Protein AF-A0A2B0WXK4-F1 (afdb_monomer_lite)

Foldseek 3Di:
DDDVVVVVVVVVVVVVVVVVVVVLVVLVVVLVVVLVVLVVVLVCVVVVDDPPPPCDVVNVVVSVVVSVVVNVVSVVVNVVCVVVVVVVVVVVVVVVVVVVVVD

Structure (mmCIF, N/CA/C/O backbone):
data_AF-A0A2B0WXK4-F1
#
_entry.id   AF-A0A2B0WXK4-F1
#
loop_
_atom_site.group_PDB
_atom_site.id
_atom_site.type_symbol
_atom_site.label_atom_id
_atom_site.label_alt_id
_atom_site.label_comp_id
_atom_site.label_asym_id
_atom_site.label_entity_id
_atom_site.label_seq_id
_atom_site.pdbx_PDB_ins_code
_atom_site.Cartn_x
_atom_site.Cartn_y
_atom_site.Cartn_z
_atom_site.occupancy
_atom_site.B_iso_or_equiv
_atom_site.auth_seq_id
_atom_site.auth_comp_id
_atom_site.auth_asym_id
_atom_site.auth_atom_id
_atom_site.pdbx_PDB_model_num
ATOM 1 N N . MET A 1 1 ? 35.035 -10.750 -22.492 1.00 54.88 1 MET A N 1
ATOM 2 C CA . MET A 1 1 ? 34.828 -9.350 -22.910 1.00 54.88 1 MET A CA 1
ATOM 3 C C . MET A 1 1 ? 33.327 -9.136 -22.980 1.00 54.88 1 MET A C 1
ATOM 5 O O . MET A 1 1 ? 32.690 -9.839 -23.757 1.00 54.88 1 MET A O 1
ATOM 9 N N . SER A 1 2 ? 32.752 -8.306 -22.105 1.00 71.75 2 SER A N 1
ATOM 10 C CA . SER A 1 2 ? 31.332 -7.941 -22.219 1.00 71.75 2 SER A CA 1
ATOM 11 C C . SER A 1 2 ? 31.144 -7.052 -23.439 1.00 71.75 2 SER A C 1
ATOM 13 O O . SER A 1 2 ? 32.040 -6.285 -23.790 1.00 71.75 2 SER A O 1
ATOM 15 N N . ASN A 1 3 ? 30.018 -7.225 -24.125 1.00 72.25 3 ASN A N 1
ATOM 16 C CA . ASN A 1 3 ? 29.721 -6.474 -25.332 1.00 72.25 3 ASN A CA 1
ATOM 17 C C . ASN A 1 3 ? 29.078 -5.141 -24.909 1.00 72.25 3 ASN A C 1
ATOM 19 O O . ASN A 1 3 ? 27.989 -5.193 -24.336 1.00 72.25 3 ASN A O 1
ATOM 23 N N . PRO A 1 4 ? 29.698 -3.979 -25.176 1.00 76.69 4 PRO A N 1
ATOM 24 C CA . PRO A 1 4 ? 29.235 -2.697 -24.639 1.00 76.69 4 PRO A CA 1
ATOM 25 C C . PRO A 1 4 ? 27.795 -2.337 -25.042 1.00 76.69 4 PRO A C 1
ATOM 27 O O . PRO A 1 4 ? 27.081 -1.700 -24.270 1.00 76.69 4 PRO A O 1
ATOM 30 N N . ASP A 1 5 ? 27.327 -2.802 -26.204 1.00 76.81 5 ASP A N 1
ATOM 31 C CA . ASP A 1 5 ? 25.927 -2.648 -26.622 1.00 76.81 5 ASP A CA 1
ATOM 32 C C . ASP A 1 5 ? 24.941 -3.413 -25.726 1.00 76.81 5 ASP A C 1
ATOM 34 O O . ASP A 1 5 ? 23.881 -2.886 -25.385 1.00 76.81 5 ASP A O 1
ATOM 38 N N . LYS A 1 6 ? 25.308 -4.622 -25.274 1.00 76.06 6 LYS A N 1
ATOM 39 C CA . LYS A 1 6 ? 24.476 -5.409 -24.348 1.00 76.06 6 LYS A CA 1
ATOM 40 C C . LYS A 1 6 ? 24.409 -4.752 -22.975 1.00 76.06 6 LYS A C 1
ATOM 42 O O . LYS A 1 6 ? 23.329 -4.671 -22.402 1.00 76.06 6 LYS A O 1
ATOM 47 N N . ASP A 1 7 ? 25.529 -4.216 -22.489 1.00 84.25 7 ASP A N 1
ATOM 48 C CA . ASP A 1 7 ? 25.571 -3.511 -21.203 1.00 84.25 7 ASP A CA 1
ATOM 49 C C . ASP A 1 7 ? 24.668 -2.263 -21.215 1.00 84.25 7 ASP A C 1
ATOM 51 O O . ASP A 1 7 ? 23.979 -1.974 -20.235 1.00 84.25 7 ASP A O 1
ATOM 55 N N . LEU A 1 8 ? 24.601 -1.543 -22.342 1.00 84.12 8 LEU A N 1
ATOM 56 C CA . LEU A 1 8 ? 23.723 -0.380 -22.488 1.00 84.12 8 LEU A CA 1
ATOM 57 C C . LEU A 1 8 ? 22.235 -0.767 -22.509 1.00 84.12 8 LEU A C 1
ATOM 59 O O . LEU A 1 8 ? 21.394 -0.071 -21.929 1.00 84.12 8 LEU A O 1
ATOM 63 N N . GLU A 1 9 ? 21.889 -1.856 -23.189 1.00 85.00 9 GLU A N 1
ATOM 64 C CA . GLU A 1 9 ? 20.523 -2.384 -23.232 1.00 85.00 9 GLU A CA 1
ATOM 65 C C . GLU A 1 9 ? 20.072 -2.916 -21.869 1.00 85.00 9 GLU A C 1
ATOM 67 O O . GLU A 1 9 ? 18.956 -2.614 -21.425 1.00 85.00 9 GLU A O 1
ATOM 72 N N . ASP A 1 10 ? 20.953 -3.630 -21.170 1.00 89.00 10 ASP A N 1
ATOM 73 C CA . ASP A 1 10 ? 20.705 -4.122 -19.820 1.00 89.00 10 ASP A CA 1
ATOM 74 C C . ASP A 1 10 ? 20.541 -2.964 -18.830 1.00 89.00 10 ASP A C 1
ATOM 76 O O . ASP A 1 10 ? 19.593 -2.970 -18.043 1.00 89.00 10 ASP A O 1
ATOM 80 N N . LEU A 1 11 ? 21.345 -1.901 -18.938 1.00 90.12 11 LEU A N 1
ATOM 81 C CA . LEU A 1 11 ? 21.199 -0.709 -18.100 1.00 90.12 11 LEU A CA 1
ATOM 82 C C . LEU A 1 11 ? 19.854 0.003 -18.325 1.00 90.12 11 LEU A C 1
ATOM 84 O O . LEU A 1 11 ? 19.197 0.417 -17.367 1.00 90.12 11 LEU A O 1
ATOM 88 N N . LYS A 1 12 ? 19.388 0.108 -19.578 1.00 89.94 12 LYS A N 1
ATOM 89 C CA . LYS A 1 12 ? 18.058 0.669 -19.895 1.00 89.94 12 LYS A CA 1
ATOM 90 C C . LYS A 1 12 ? 16.931 -0.189 -19.317 1.00 89.94 12 LYS A C 1
ATOM 92 O O . LYS A 1 12 ? 15.939 0.340 -18.809 1.00 89.94 12 LYS A O 1
ATOM 97 N N . LYS A 1 13 ? 17.069 -1.514 -19.377 1.00 87.94 13 LYS A N 1
ATOM 98 C CA . LYS A 1 13 ? 16.091 -2.465 -18.836 1.00 87.94 13 LYS A CA 1
ATOM 99 C C . LYS A 1 13 ? 16.056 -2.439 -17.305 1.00 87.94 13 LYS A C 1
ATOM 101 O O . LYS A 1 13 ? 14.967 -2.426 -16.731 1.00 87.94 13 LYS A O 1
ATOM 106 N N . GLU A 1 14 ? 17.220 -2.379 -16.666 1.00 89.75 14 GLU A N 1
ATOM 107 C CA . GLU A 1 14 ? 17.415 -2.217 -15.222 1.00 89.75 14 GLU A CA 1
ATOM 108 C C . GLU A 1 14 ? 16.789 -0.901 -14.738 1.00 89.75 14 GLU A C 1
ATOM 110 O O . GLU A 1 14 ? 15.976 -0.909 -13.814 1.00 89.75 14 GLU A O 1
ATOM 115 N N . ALA A 1 15 ? 17.072 0.222 -15.407 1.00 89.94 15 ALA A N 1
ATOM 116 C CA . ALA A 1 15 ? 16.494 1.525 -15.075 1.00 89.94 15 ALA A CA 1
ATOM 117 C C . ALA A 1 15 ? 14.962 1.521 -15.196 1.00 89.94 15 ALA A C 1
ATOM 119 O O . ALA A 1 15 ? 14.257 1.972 -14.291 1.00 89.94 15 ALA A O 1
ATOM 120 N N . ALA A 1 16 ? 14.428 0.929 -16.270 1.00 87.81 16 ALA A N 1
ATOM 121 C CA . ALA A 1 16 ? 12.988 0.765 -16.436 1.00 87.81 16 ALA A CA 1
ATOM 122 C C . ALA A 1 16 ? 12.371 -0.156 -15.370 1.00 87.81 16 ALA A C 1
ATOM 124 O O 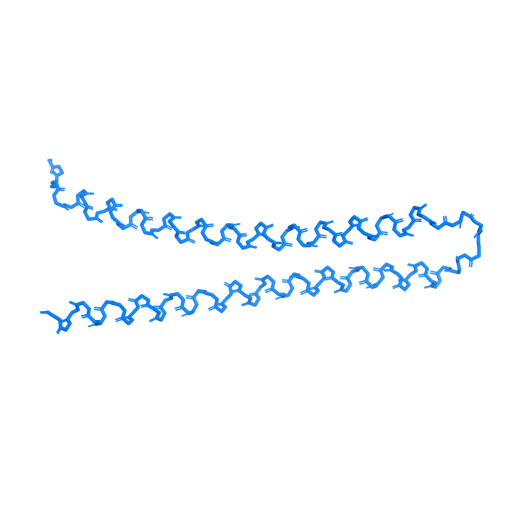. ALA A 1 16 ? 11.209 0.024 -15.014 1.00 87.81 16 ALA A O 1
ATOM 125 N N . ARG A 1 17 ? 13.108 -1.152 -14.861 1.00 88.25 17 ARG A N 1
ATOM 126 C CA . ARG A 1 17 ? 12.646 -2.008 -13.759 1.00 88.25 17 ARG A CA 1
ATOM 127 C C . ARG A 1 17 ? 12.613 -1.237 -12.443 1.00 88.25 17 ARG A C 1
ATOM 129 O O . ARG A 1 17 ? 11.609 -1.303 -11.742 1.00 88.25 17 ARG A O 1
ATOM 136 N N . ARG A 1 18 ? 13.664 -0.472 -12.147 1.00 90.06 18 ARG A N 1
ATOM 137 C CA . ARG A 1 18 ? 13.763 0.349 -10.932 1.00 90.06 18 ARG A CA 1
ATOM 138 C C . ARG A 1 18 ? 12.677 1.417 -10.873 1.00 90.06 18 ARG A C 1
ATOM 140 O O . ARG A 1 18 ? 12.046 1.557 -9.835 1.00 90.06 18 ARG A O 1
ATOM 147 N N . ALA A 1 19 ? 12.385 2.089 -11.987 1.00 86.06 19 ALA A N 1
ATOM 148 C CA .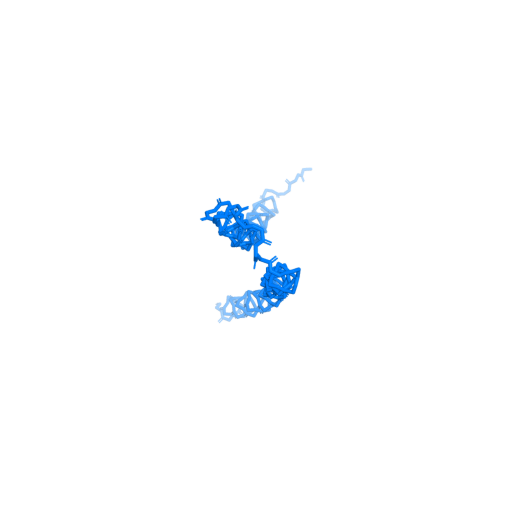 ALA A 1 19 ? 11.296 3.067 -12.051 1.00 86.06 19 ALA A CA 1
ATOM 149 C C . ALA A 1 19 ? 9.926 2.447 -11.705 1.00 86.06 19 ALA A C 1
ATOM 151 O O . ALA A 1 19 ? 9.141 3.036 -10.965 1.00 86.06 19 ALA A O 1
ATOM 152 N N . LYS A 1 20 ? 9.659 1.226 -12.189 1.00 84.12 20 LYS A N 1
ATOM 153 C CA . LYS A 1 20 ? 8.428 0.475 -11.883 1.00 84.12 20 LYS A CA 1
ATOM 154 C C . LYS A 1 20 ? 8.365 0.009 -10.431 1.00 84.12 20 LYS A C 1
ATOM 156 O O . LYS A 1 20 ? 7.320 0.079 -9.791 1.00 84.12 20 LYS A O 1
ATOM 161 N N . GLU A 1 21 ? 9.484 -0.476 -9.905 1.00 84.31 21 GLU A N 1
ATOM 162 C CA . GLU A 1 21 ? 9.590 -0.900 -8.508 1.00 84.31 21 GLU A CA 1
ATOM 163 C C . GLU A 1 21 ? 9.398 0.285 -7.552 1.00 84.31 21 GLU A C 1
ATOM 165 O O . GLU A 1 21 ? 8.684 0.176 -6.555 1.00 84.31 21 GLU A O 1
ATOM 170 N N . GLU A 1 22 ? 9.953 1.448 -7.892 1.00 87.12 22 GLU A N 1
ATOM 171 C CA . GLU A 1 22 ? 9.773 2.675 -7.123 1.00 87.12 22 GLU A CA 1
ATOM 172 C C . GLU A 1 22 ? 8.318 3.164 -7.146 1.00 87.12 22 GLU A C 1
ATOM 174 O O . GLU A 1 22 ? 7.792 3.544 -6.100 1.00 87.12 22 GLU A O 1
ATOM 179 N N . ALA A 1 23 ? 7.637 3.109 -8.296 1.00 85.94 23 ALA A N 1
ATOM 180 C CA . ALA A 1 23 ? 6.215 3.446 -8.393 1.00 85.94 23 ALA A CA 1
ATOM 181 C C . ALA A 1 23 ? 5.360 2.565 -7.465 1.00 85.94 23 ALA A C 1
ATOM 183 O O . ALA A 1 23 ? 4.597 3.085 -6.646 1.00 85.94 23 ALA A O 1
ATOM 184 N N . ARG A 1 24 ? 5.587 1.244 -7.482 1.00 85.00 24 ARG A N 1
ATOM 185 C CA . ARG A 1 24 ? 4.932 0.304 -6.555 1.00 85.00 24 ARG A CA 1
ATOM 186 C C . ARG A 1 24 ? 5.237 0.617 -5.098 1.00 85.00 24 ARG A C 1
ATOM 188 O O . ARG A 1 24 ? 4.331 0.637 -4.268 1.00 85.00 24 ARG A O 1
ATOM 195 N N . LYS A 1 25 ? 6.500 0.902 -4.776 1.00 87.88 25 LYS A N 1
ATOM 196 C CA . LYS A 1 25 ? 6.910 1.270 -3.417 1.00 87.88 25 LYS A CA 1
ATOM 197 C C . LYS A 1 25 ? 6.204 2.541 -2.939 1.00 87.88 25 LYS A C 1
ATOM 199 O O . LYS A 1 25 ? 5.792 2.604 -1.784 1.00 87.88 25 LYS A O 1
ATOM 204 N N . ARG A 1 26 ? 6.021 3.535 -3.814 1.00 88.81 26 ARG A N 1
ATOM 205 C CA . ARG A 1 26 ? 5.287 4.771 -3.496 1.00 88.81 26 ARG A CA 1
ATOM 206 C C . ARG A 1 26 ? 3.803 4.516 -3.236 1.00 88.81 26 ARG A C 1
ATOM 208 O O . ARG A 1 26 ? 3.240 5.179 -2.375 1.00 88.81 26 ARG A O 1
ATOM 215 N N . LEU A 1 27 ? 3.172 3.571 -3.926 1.00 85.69 27 LEU A N 1
ATOM 216 C CA . LEU A 1 27 ? 1.773 3.208 -3.659 1.00 85.69 27 LEU A CA 1
ATOM 217 C C . LEU A 1 27 ? 1.612 2.478 -2.339 1.00 85.69 27 LEU A C 1
ATOM 219 O O . LEU A 1 27 ? 0.742 2.833 -1.552 1.00 85.69 27 LEU A O 1
ATOM 223 N N . VAL A 1 28 ? 2.497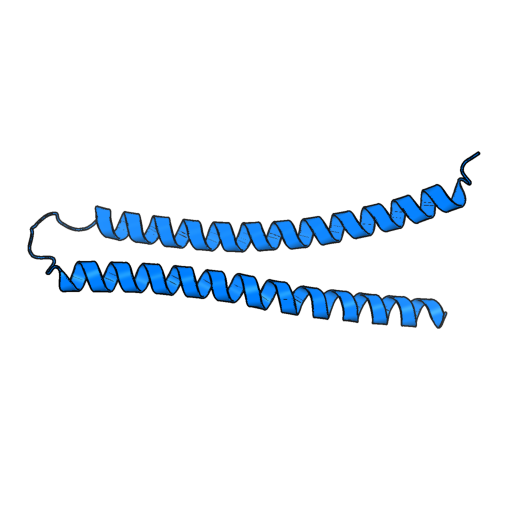 1.521 -2.056 1.00 87.19 28 VAL A N 1
ATOM 224 C CA . VAL A 1 28 ? 2.527 0.846 -0.753 1.00 87.19 28 VAL A CA 1
ATOM 225 C C . VAL A 1 28 ? 2.701 1.873 0.365 1.00 87.19 28 VAL A C 1
ATOM 227 O O . VAL A 1 28 ? 1.894 1.900 1.285 1.00 87.19 28 VAL A O 1
ATOM 230 N N . ALA A 1 29 ? 3.6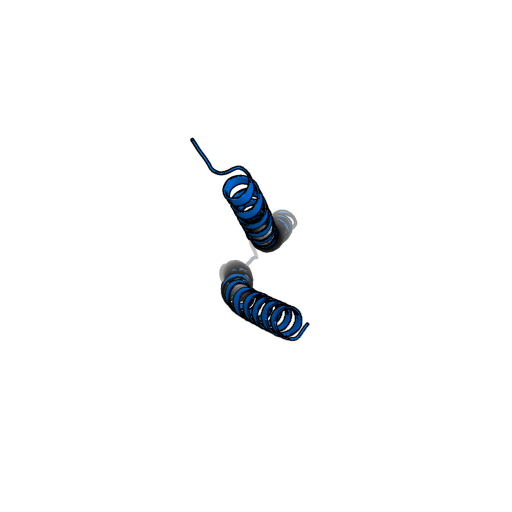54 2.799 0.225 1.00 88.75 29 ALA A N 1
ATOM 231 C CA . ALA A 1 29 ? 3.861 3.873 1.194 1.00 88.75 29 ALA A CA 1
ATOM 232 C C . ALA A 1 29 ? 2.638 4.799 1.356 1.00 88.75 29 ALA A C 1
ATOM 234 O O . ALA A 1 29 ? 2.368 5.252 2.465 1.00 88.75 29 ALA A O 1
ATOM 235 N N . LYS A 1 30 ? 1.876 5.076 0.287 1.00 89.75 30 LYS A N 1
ATOM 236 C CA . LYS A 1 30 ? 0.619 5.842 0.381 1.00 89.75 30 LYS A CA 1
ATOM 237 C C . LYS A 1 30 ? -0.451 5.089 1.172 1.00 89.75 30 LYS A C 1
ATOM 239 O O . LYS A 1 30 ? -1.090 5.696 2.026 1.00 89.75 30 LYS A O 1
ATOM 244 N N . HIS A 1 31 ? -0.630 3.794 0.917 1.00 89.31 31 HIS A N 1
ATOM 245 C CA . HIS A 1 31 ? -1.588 2.976 1.663 1.00 89.31 31 HIS A CA 1
ATOM 246 C C . HIS A 1 31 ? -1.187 2.821 3.130 1.00 89.31 31 HIS A C 1
ATOM 248 O O . HIS A 1 31 ? -2.037 2.943 4.009 1.00 89.31 31 HIS A O 1
ATOM 254 N N . ASP A 1 32 ? 0.101 2.617 3.404 1.00 87.88 32 ASP A N 1
ATOM 255 C CA . ASP A 1 32 ? 0.613 2.539 4.772 1.00 87.88 32 ASP A CA 1
ATOM 256 C C . ASP A 1 32 ? 0.397 3.868 5.511 1.00 87.88 32 ASP A C 1
ATOM 258 O O . ASP A 1 32 ? -0.076 3.870 6.646 1.00 87.88 32 ASP A O 1
ATOM 262 N N . ALA A 1 33 ? 0.639 5.007 4.852 1.00 90.44 33 ALA A N 1
ATOM 263 C CA . ALA A 1 33 ? 0.360 6.324 5.420 1.00 90.44 33 ALA A CA 1
ATOM 264 C C . ALA A 1 33 ? -1.142 6.560 5.675 1.00 90.44 33 ALA A C 1
ATOM 266 O O . ALA A 1 33 ? -1.503 7.131 6.704 1.00 90.44 33 ALA A O 1
ATOM 267 N N . GLU A 1 34 ? -2.026 6.113 4.776 1.00 88.56 34 GLU A N 1
ATOM 268 C CA . GLU A 1 34 ? -3.483 6.184 4.966 1.00 88.56 34 GLU A CA 1
ATOM 269 C C . GLU A 1 34 ? -3.926 5.344 6.174 1.00 88.56 34 GLU A C 1
ATOM 271 O O . GLU A 1 34 ? -4.714 5.817 6.996 1.00 88.56 34 GLU A O 1
ATOM 276 N N . ILE A 1 35 ? -3.367 4.140 6.334 1.00 89.56 35 ILE A N 1
ATOM 277 C CA . ILE A 1 35 ? -3.624 3.264 7.484 1.00 89.56 35 ILE A CA 1
ATOM 278 C C . ILE A 1 35 ? -3.124 3.906 8.784 1.00 89.56 35 ILE A C 1
ATOM 280 O O . ILE A 1 35 ? -3.877 3.952 9.757 1.00 89.56 35 ILE A O 1
ATOM 284 N N . SER A 1 36 ? -1.896 4.433 8.810 1.00 90.25 36 SER A N 1
ATOM 285 C CA . SER A 1 36 ? -1.347 5.114 9.990 1.00 90.25 36 SER A CA 1
ATOM 286 C C . SER A 1 36 ? -2.170 6.337 10.388 1.00 90.25 36 SER A C 1
ATOM 288 O O . SER A 1 36 ? -2.458 6.508 11.569 1.00 90.25 36 SER A O 1
ATOM 290 N N . LYS A 1 37 ? -2.620 7.145 9.420 1.00 90.38 37 LYS A N 1
ATOM 291 C CA . LYS A 1 37 ? -3.485 8.303 9.683 1.00 90.38 37 LYS A CA 1
ATOM 292 C C . LYS A 1 37 ? -4.826 7.891 10.297 1.00 90.38 37 LYS A C 1
ATOM 294 O O . LYS A 1 37 ? -5.290 8.522 11.240 1.00 90.38 37 LYS A O 1
ATOM 299 N N . LEU A 1 38 ? -5.434 6.819 9.788 1.00 86.56 38 LEU A N 1
ATOM 300 C CA . LEU A 1 38 ? -6.667 6.243 10.333 1.00 86.56 38 LEU A CA 1
ATOM 301 C C . LEU A 1 38 ? -6.485 5.731 11.767 1.00 86.56 38 LEU A C 1
ATOM 303 O O . LEU A 1 38 ? -7.394 5.841 12.590 1.00 86.56 38 LEU A O 1
ATOM 307 N N . GLU A 1 39 ? -5.330 5.148 12.072 1.00 85.25 39 GLU A N 1
ATOM 308 C CA . GLU A 1 39 ? -5.011 4.643 13.407 1.00 85.25 39 GLU A CA 1
ATOM 309 C C . GLU A 1 39 ? -4.761 5.787 14.403 1.00 85.25 39 GLU A C 1
ATOM 311 O O . GLU A 1 39 ? -5.278 5.756 15.520 1.00 85.25 39 GLU A O 1
ATOM 316 N N . GLU A 1 40 ? -4.055 6.835 13.978 1.00 86.69 40 GLU A N 1
ATOM 317 C CA . GLU A 1 40 ? -3.807 8.039 14.774 1.00 86.69 40 GLU A CA 1
ATOM 318 C C . GLU A 1 40 ? -5.094 8.826 15.054 1.00 86.69 40 GLU A C 1
ATOM 320 O O . GLU A 1 40 ? -5.365 9.152 16.209 1.00 86.69 40 GLU A O 1
ATOM 325 N N . GLU A 1 41 ? -5.946 9.031 14.045 1.00 84.81 41 GLU A N 1
ATOM 326 C CA . GLU A 1 41 ? -7.251 9.684 14.212 1.00 84.81 41 GLU A CA 1
ATOM 327 C C . GLU A 1 41 ? -8.147 8.906 15.191 1.00 84.81 41 GLU A C 1
ATOM 329 O O . GLU A 1 41 ? -8.829 9.495 16.033 1.00 84.81 41 GLU A O 1
ATOM 334 N N . ASN A 1 42 ? -8.140 7.570 15.127 1.00 84.81 42 ASN A N 1
ATOM 335 C CA . ASN A 1 42 ? -8.873 6.747 16.091 1.00 84.81 42 ASN A CA 1
ATOM 336 C C . ASN A 1 42 ? -8.304 6.882 17.511 1.00 84.81 42 ASN A C 1
ATOM 338 O O . ASN A 1 42 ? -9.075 6.957 18.469 1.00 84.81 42 ASN A O 1
ATOM 342 N N . ARG A 1 43 ? -6.978 6.969 17.654 1.00 83.62 43 ARG A N 1
ATOM 343 C CA . ARG A 1 43 ? -6.310 7.143 18.949 1.00 83.62 43 ARG A CA 1
ATOM 344 C C . ARG A 1 43 ? -6.569 8.520 19.559 1.00 83.62 43 ARG A C 1
ATOM 346 O O . ARG A 1 43 ? -6.787 8.623 20.766 1.00 83.62 43 ARG A O 1
ATOM 353 N N . GLU A 1 44 ? -6.584 9.575 18.749 1.00 83.44 44 GLU A N 1
ATOM 354 C CA . GLU A 1 44 ? -6.997 10.909 19.193 1.00 83.44 44 GLU A CA 1
ATOM 355 C C . GLU A 1 44 ? -8.462 10.924 19.624 1.00 83.44 44 GLU A C 1
ATOM 357 O O . GLU A 1 44 ? -8.768 11.467 20.683 1.00 83.44 44 GLU A O 1
ATOM 362 N N . LYS A 1 45 ? -9.360 10.269 18.875 1.00 78.44 45 LYS A N 1
ATOM 363 C CA . LYS A 1 45 ? -10.775 10.134 19.262 1.00 78.44 45 LYS A CA 1
ATOM 364 C C . LYS A 1 45 ? -10.957 9.388 20.582 1.00 78.44 45 LYS A C 1
ATOM 366 O O . LYS A 1 45 ? -11.865 9.725 21.332 1.00 78.44 45 LYS A O 1
ATOM 371 N N . GLU A 1 46 ? -10.122 8.395 20.874 1.00 74.19 46 GLU A N 1
ATOM 372 C CA . GLU A 1 46 ? -10.131 7.690 22.161 1.00 74.19 46 GLU A CA 1
ATOM 373 C C . GLU A 1 46 ? -9.620 8.588 23.299 1.00 74.19 46 GLU A C 1
ATOM 375 O O . GLU A 1 46 ? -10.229 8.657 24.365 1.00 74.19 46 GLU A O 1
ATOM 380 N N . LYS A 1 47 ? -8.535 9.334 23.063 1.00 77.06 47 LYS A N 1
ATOM 381 C CA . LYS A 1 47 ? -7.904 10.198 24.071 1.00 77.06 47 LYS A CA 1
ATOM 382 C C . LYS A 1 47 ? -8.686 11.486 24.356 1.00 77.06 47 LYS A C 1
ATOM 384 O O . LYS A 1 47 ? -8.627 11.990 25.475 1.00 77.06 47 LYS A O 1
ATOM 389 N N . ALA A 1 48 ? -9.387 12.026 23.360 1.00 75.06 48 ALA A N 1
ATOM 390 C CA . ALA A 1 48 ? -10.195 13.242 23.468 1.00 75.06 48 ALA A CA 1
ATOM 391 C C . ALA A 1 48 ? -11.527 13.019 24.199 1.00 75.06 48 ALA A C 1
ATOM 393 O O . ALA A 1 48 ? -12.260 13.977 24.451 1.00 75.06 48 ALA A O 1
ATOM 394 N N . LEU A 1 49 ? -11.858 11.773 24.542 1.00 65.12 49 LEU A N 1
ATOM 395 C CA . LEU A 1 49 ? -13.090 11.477 25.246 1.00 65.12 49 LEU A CA 1
ATOM 396 C C . LEU A 1 49 ? -12.972 11.736 26.757 1.00 65.12 49 LEU A C 1
ATOM 398 O O . LEU A 1 49 ? -11.949 11.418 27.372 1.00 65.12 49 LEU A O 1
ATOM 402 N N . PRO A 1 50 ? -14.025 12.287 27.391 1.00 63.75 50 PRO A N 1
ATOM 403 C CA . PRO A 1 50 ? -14.078 12.408 28.839 1.00 63.75 50 PRO A CA 1
ATOM 404 C C . PRO A 1 50 ? -14.008 11.017 29.477 1.00 63.75 50 PRO A C 1
ATOM 406 O O . PRO A 1 50 ? -14.786 10.130 29.142 1.00 63.75 50 PRO A O 1
ATOM 409 N N . LYS A 1 51 ? -13.105 10.845 30.449 1.00 68.50 51 LYS A N 1
ATOM 410 C CA . LYS A 1 51 ? -12.880 9.602 31.220 1.00 68.50 51 LYS A CA 1
ATOM 411 C C . LYS A 1 51 ? -14.065 9.188 32.111 1.00 68.50 51 LYS A C 1
ATOM 413 O O . LYS A 1 51 ? -13.915 8.312 32.957 1.00 68.50 51 LYS A O 1
ATOM 418 N N . ASN A 1 52 ? -15.213 9.846 31.978 1.00 61.00 52 ASN A N 1
ATOM 419 C CA . ASN A 1 52 ? -16.386 9.544 32.780 1.00 61.00 52 ASN A CA 1
ATOM 420 C C . ASN A 1 52 ? -17.006 8.257 32.228 1.00 61.00 52 ASN A C 1
ATOM 422 O O . ASN A 1 52 ? -17.420 8.204 31.075 1.00 61.00 52 ASN A O 1
ATOM 426 N N . ASN A 1 53 ? -16.986 7.230 33.075 1.00 55.44 53 ASN A N 1
ATOM 427 C CA . ASN A 1 53 ? -17.167 5.792 32.842 1.00 55.44 53 ASN A CA 1
ATOM 428 C C . ASN A 1 53 ? -18.484 5.315 32.174 1.00 55.44 53 ASN A C 1
ATOM 430 O O . ASN A 1 53 ? -18.789 4.128 32.245 1.00 55.44 53 ASN A O 1
ATOM 434 N N . ASP A 1 54 ? -19.241 6.181 31.502 1.00 57.09 54 ASP A N 1
ATOM 435 C CA . ASP A 1 54 ? -20.497 5.843 30.810 1.00 57.09 54 ASP A CA 1
ATOM 436 C C . ASP A 1 54 ? -20.326 5.581 29.302 1.00 57.09 54 ASP A C 1
ATOM 438 O O . ASP A 1 54 ? -21.300 5.502 28.553 1.00 57.09 54 ASP A O 1
ATOM 442 N N . MET A 1 55 ? -19.094 5.373 28.821 1.00 61.31 55 MET A N 1
ATOM 443 C CA . MET A 1 55 ? -18.926 4.619 27.577 1.00 61.31 55 MET A CA 1
ATOM 444 C C . MET A 1 55 ? -19.328 3.175 27.872 1.00 61.31 55 MET A C 1
ATOM 446 O O . MET A 1 55 ? -18.547 2.384 28.405 1.00 61.31 55 MET A O 1
ATOM 450 N N . THR A 1 56 ? -20.567 2.829 27.533 1.00 69.75 56 THR A N 1
ATOM 451 C CA . THR A 1 56 ? -21.006 1.434 27.544 1.00 69.75 56 THR A CA 1
ATOM 452 C C . THR A 1 56 ? -19.983 0.597 26.771 1.00 69.75 56 THR A C 1
ATOM 454 O O . THR A 1 56 ? -19.500 1.003 25.712 1.00 69.75 56 THR A O 1
ATOM 457 N N . VAL A 1 57 ? -19.631 -0.584 27.285 1.00 73.75 57 VAL A N 1
ATOM 458 C CA . VAL A 1 57 ? -18.698 -1.518 26.621 1.00 73.75 57 VAL A CA 1
ATOM 459 C C . VAL A 1 57 ? -19.101 -1.762 25.154 1.00 73.75 57 VAL A C 1
ATOM 461 O O . VAL A 1 57 ? -18.246 -1.974 24.298 1.00 73.75 57 VAL A O 1
ATOM 464 N N . GLU A 1 58 ? -20.397 -1.653 24.850 1.00 74.44 58 GLU A N 1
ATOM 465 C CA . GLU A 1 58 ? -20.964 -1.653 23.498 1.00 74.44 58 GLU A CA 1
ATOM 466 C C . GLU A 1 58 ? -20.452 -0.512 22.601 1.00 74.44 58 GLU A C 1
ATOM 468 O O . GLU A 1 58 ? -20.092 -0.762 21.451 1.00 74.44 58 GLU A O 1
ATOM 473 N N . GLU A 1 59 ? -20.364 0.728 23.087 1.00 76.31 59 GLU A N 1
ATOM 474 C CA . GLU A 1 59 ? -19.853 1.856 22.298 1.00 76.31 59 GLU A CA 1
ATOM 475 C C . GLU A 1 59 ? -18.351 1.711 22.017 1.00 76.31 59 GLU A C 1
ATOM 477 O O . GLU A 1 59 ? -17.910 1.883 20.874 1.00 76.31 59 GLU A O 1
ATOM 482 N N . ALA A 1 60 ? -17.575 1.307 23.026 1.00 77.19 60 ALA A N 1
ATOM 483 C CA . ALA A 1 60 ? -16.156 1.001 22.860 1.00 77.19 60 ALA A CA 1
ATOM 484 C C . ALA A 1 60 ? -15.947 -0.128 21.831 1.00 77.19 60 ALA A C 1
ATOM 486 O O . ALA A 1 60 ? -15.119 -0.017 20.923 1.00 77.19 60 ALA A O 1
ATOM 487 N N . LYS A 1 61 ? -16.767 -1.184 21.900 1.00 79.50 61 LYS A N 1
ATOM 488 C CA . LYS A 1 61 ? -16.733 -2.314 20.963 1.00 79.50 61 LYS A CA 1
ATOM 489 C C . LYS A 1 61 ? -17.150 -1.914 19.545 1.00 79.50 61 LYS A C 1
ATOM 491 O O . LYS A 1 61 ? -16.507 -2.340 18.586 1.00 79.50 61 LYS A O 1
ATOM 496 N N . ARG A 1 62 ? -18.170 -1.060 19.383 1.00 82.06 62 ARG A N 1
ATOM 497 C CA . ARG A 1 62 ? -18.575 -0.506 18.077 1.00 82.06 62 ARG A CA 1
ATOM 498 C C . ARG A 1 62 ? -17.469 0.327 17.440 1.00 82.06 62 ARG A C 1
ATOM 500 O O . ARG A 1 62 ? -17.225 0.186 16.243 1.00 82.06 62 ARG A O 1
ATOM 507 N N . ARG A 1 63 ? -16.777 1.161 18.220 1.00 77.56 63 ARG A N 1
ATOM 508 C CA . ARG A 1 63 ? -15.654 1.980 17.733 1.00 77.56 63 ARG A CA 1
ATOM 509 C C . ARG A 1 63 ? -14.457 1.122 17.332 1.00 77.56 63 ARG A C 1
ATOM 511 O O . ARG A 1 63 ? -13.937 1.300 16.233 1.00 77.56 63 ARG A O 1
ATOM 518 N N . ALA A 1 64 ? -14.092 0.132 18.146 1.00 82.06 64 ALA A N 1
ATOM 519 C CA . ALA A 1 64 ? -13.048 -0.831 17.797 1.00 82.06 64 ALA A CA 1
ATOM 520 C C . ALA A 1 64 ? -13.392 -1.610 16.512 1.00 82.06 64 ALA A C 1
ATOM 522 O O . ALA A 1 64 ? -12.548 -1.767 15.630 1.00 82.06 64 ALA A O 1
ATOM 523 N N . ALA A 1 65 ? -14.651 -2.034 16.352 1.00 84.50 65 ALA A N 1
ATOM 524 C CA . ALA 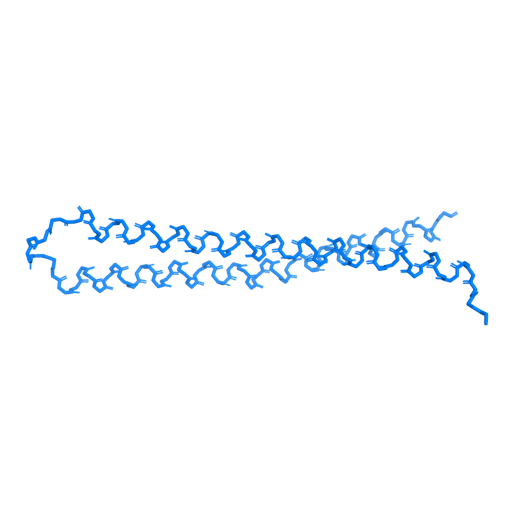A 1 65 ? -15.120 -2.697 15.137 1.00 84.50 65 ALA A CA 1
ATOM 525 C C . ALA A 1 65 ? -15.090 -1.772 13.905 1.00 84.50 65 ALA A C 1
ATOM 527 O O . ALA A 1 65 ? -14.725 -2.215 12.815 1.00 84.50 65 ALA A O 1
ATOM 528 N N . ALA A 1 66 ? -15.430 -0.489 14.058 1.00 84.19 66 ALA A N 1
ATOM 529 C CA . ALA A 1 66 ? -15.348 0.500 12.983 1.00 84.19 66 ALA A CA 1
ATOM 530 C C . ALA A 1 66 ? -13.895 0.765 12.554 1.00 84.19 66 ALA A C 1
ATOM 532 O O . ALA A 1 66 ? -13.610 0.774 11.356 1.00 84.19 66 ALA A O 1
ATOM 533 N N . ALA A 1 67 ? -12.970 0.893 13.510 1.00 84.00 67 ALA A N 1
ATOM 534 C CA . ALA A 1 67 ? -11.540 1.036 13.242 1.00 84.00 67 ALA A CA 1
ATOM 535 C C . ALA A 1 67 ? -10.970 -0.202 12.527 1.00 84.00 67 ALA A C 1
ATOM 537 O O . ALA A 1 67 ? -10.295 -0.077 11.503 1.00 84.00 67 ALA A O 1
ATOM 538 N N . ALA A 1 68 ? -11.319 -1.407 12.993 1.00 86.19 68 ALA A N 1
ATOM 539 C CA . ALA A 1 68 ? -10.927 -2.657 12.345 1.00 86.19 68 ALA A CA 1
ATOM 540 C C . ALA A 1 68 ? -11.485 -2.764 10.915 1.00 86.19 68 ALA A C 1
ATOM 542 O O . ALA A 1 68 ? -10.767 -3.153 9.993 1.00 86.19 68 ALA A O 1
ATOM 543 N N . LYS A 1 69 ? -12.744 -2.363 10.703 1.00 85.12 69 LYS A N 1
ATOM 544 C CA . LYS A 1 69 ? -13.382 -2.361 9.381 1.00 85.12 69 LYS A CA 1
ATOM 545 C C . LYS A 1 69 ? -12.745 -1.344 8.432 1.00 85.12 69 LYS A C 1
ATOM 547 O O . LYS A 1 69 ? -12.570 -1.655 7.256 1.00 85.12 69 LYS A O 1
ATOM 552 N N . ALA A 1 70 ? -12.355 -0.170 8.923 1.00 85.12 70 ALA A N 1
ATOM 553 C CA . ALA A 1 70 ? -11.654 0.830 8.123 1.00 85.12 70 ALA A CA 1
ATOM 554 C C . ALA A 1 70 ? -10.241 0.362 7.723 1.00 85.12 70 ALA A C 1
ATOM 556 O O . ALA A 1 70 ? -9.870 0.476 6.555 1.00 85.12 70 ALA A O 1
ATOM 557 N N . LYS A 1 71 ? -9.496 -0.267 8.645 1.00 85.62 71 LYS A N 1
ATOM 558 C CA . LYS A 1 71 ? -8.183 -0.875 8.356 1.00 85.62 71 LYS A CA 1
ATOM 559 C C . LYS A 1 71 ? -8.298 -2.025 7.349 1.00 85.62 71 LYS A C 1
ATOM 561 O O . LYS A 1 71 ? -7.515 -2.100 6.406 1.00 85.62 71 LYS A O 1
ATOM 566 N N . ALA A 1 72 ? -9.318 -2.875 7.485 1.00 87.12 72 ALA A N 1
ATOM 567 C CA . ALA A 1 72 ? -9.600 -3.945 6.528 1.00 87.12 72 ALA A CA 1
ATOM 568 C C . ALA A 1 72 ? -9.984 -3.408 5.137 1.00 87.12 72 ALA A C 1
ATOM 570 O O . ALA A 1 72 ? -9.550 -3.959 4.127 1.00 87.12 72 ALA A O 1
ATOM 571 N N . ALA A 1 73 ? -10.753 -2.317 5.065 1.00 85.81 73 ALA A N 1
ATOM 572 C CA . ALA A 1 73 ? -11.105 -1.677 3.800 1.00 85.81 73 ALA A CA 1
ATOM 573 C C . ALA A 1 73 ? -9.882 -1.056 3.103 1.00 85.81 73 ALA A C 1
ATOM 575 O O . ALA A 1 73 ? -9.728 -1.224 1.895 1.00 85.81 73 ALA A O 1
ATOM 576 N N . ALA A 1 74 ? -8.988 -0.396 3.848 1.00 85.00 74 ALA A N 1
ATOM 577 C CA . ALA A 1 74 ? -7.730 0.127 3.308 1.00 85.00 74 ALA A CA 1
ATOM 578 C C . ALA A 1 74 ? -6.811 -1.001 2.797 1.00 85.00 74 ALA A C 1
ATOM 580 O O . ALA A 1 74 ? -6.258 -0.907 1.702 1.00 85.00 74 ALA A O 1
ATOM 581 N N . LEU A 1 75 ? -6.727 -2.120 3.525 1.00 83.88 75 LEU A N 1
ATOM 582 C CA . LEU A 1 75 ? -5.976 -3.301 3.091 1.00 83.88 75 LEU A CA 1
ATOM 583 C C . LEU A 1 75 ? -6.588 -3.957 1.839 1.00 83.88 75 LEU A C 1
ATOM 585 O O . LEU A 1 75 ? -5.867 -4.396 0.944 1.00 83.88 75 LEU A O 1
ATOM 589 N N . ALA A 1 76 ? -7.918 -4.001 1.735 1.00 84.94 76 ALA A N 1
ATOM 590 C CA . ALA A 1 76 ? -8.601 -4.493 0.540 1.00 84.94 76 ALA A CA 1
ATOM 591 C C . ALA A 1 76 ? -8.330 -3.602 -0.687 1.00 84.94 76 ALA A C 1
ATOM 593 O O . ALA A 1 76 ? -8.097 -4.128 -1.777 1.00 84.94 76 ALA A O 1
ATOM 594 N N . LYS A 1 77 ? -8.290 -2.271 -0.512 1.00 83.56 77 LYS A N 1
ATOM 595 C CA . LYS A 1 77 ? -7.878 -1.330 -1.569 1.00 83.56 77 LYS A CA 1
ATOM 596 C C . LYS A 1 77 ? -6.436 -1.570 -2.015 1.00 83.56 77 LYS A C 1
ATOM 598 O O . LYS A 1 77 ? -6.214 -1.721 -3.210 1.00 83.56 77 LYS A O 1
ATOM 603 N N . GLN A 1 78 ? -5.499 -1.739 -1.075 1.00 80.81 78 GLN A N 1
ATOM 604 C CA . GLN A 1 78 ? -4.097 -2.065 -1.378 1.00 80.81 78 GLN A CA 1
ATOM 605 C C . GLN A 1 78 ? -3.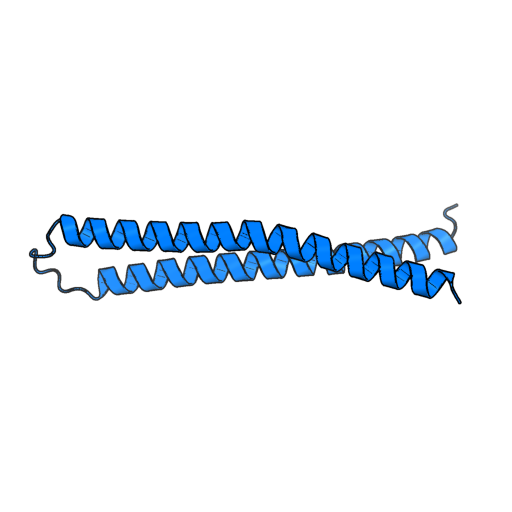979 -3.312 -2.274 1.00 80.81 78 GLN A C 1
ATOM 607 O O . GLN A 1 78 ? -3.206 -3.331 -3.231 1.00 80.81 78 GLN A O 1
ATOM 612 N N . LYS A 1 79 ? -4.756 -4.366 -1.986 1.00 80.12 79 LYS A N 1
ATOM 613 C CA . LYS A 1 79 ? -4.753 -5.608 -2.779 1.00 80.12 79 LYS A CA 1
ATOM 614 C C . LYS A 1 79 ? -5.365 -5.422 -4.169 1.00 80.12 79 LYS A C 1
ATOM 616 O O . LYS A 1 79 ? -4.872 -6.011 -5.129 1.00 80.12 79 LYS A O 1
ATOM 621 N N . ARG A 1 80 ? -6.426 -4.621 -4.285 1.00 79.25 80 ARG A N 1
ATOM 622 C CA . ARG A 1 80 ? -7.110 -4.367 -5.557 1.00 79.25 80 ARG A CA 1
ATOM 623 C C . ARG A 1 80 ? -6.279 -3.478 -6.484 1.00 79.25 80 ARG A C 1
ATOM 625 O O . ARG A 1 80 ? -6.007 -3.870 -7.616 1.00 79.25 80 ARG A O 1
ATOM 632 N N . GLU A 1 81 ? -5.833 -2.329 -5.989 1.00 72.38 81 GLU A N 1
ATOM 633 C CA . GLU A 1 81 ? -5.047 -1.355 -6.758 1.00 72.38 81 GLU A CA 1
ATOM 634 C C . GLU A 1 81 ? -3.679 -1.930 -7.143 1.00 72.38 81 GLU A C 1
ATOM 636 O O . GLU A 1 81 ? -3.248 -1.802 -8.287 1.00 72.38 81 GLU A O 1
ATOM 641 N N . GLY A 1 82 ? -3.060 -2.708 -6.249 1.00 68.81 82 GLY A N 1
ATOM 642 C CA . GLY A 1 82 ? -1.838 -3.452 -6.548 1.00 68.81 82 GLY A CA 1
ATOM 643 C C . GLY A 1 82 ? -1.989 -4.551 -7.607 1.00 68.81 82 GLY A C 1
ATOM 644 O O . GLY A 1 82 ? -0.974 -5.110 -8.011 1.00 68.81 82 GLY A O 1
ATOM 645 N N . THR A 1 83 ? -3.209 -4.873 -8.058 1.00 64.06 83 THR A N 1
ATOM 646 C CA . THR A 1 83 ? -3.474 -5.817 -9.160 1.00 64.06 83 THR A CA 1
ATOM 647 C C . THR A 1 83 ? -3.881 -5.072 -10.437 1.00 64.06 83 THR A C 1
ATOM 649 O O . THR A 1 83 ? -3.356 -5.361 -11.513 1.00 64.06 83 THR A O 1
ATOM 652 N N . GLU A 1 84 ? -4.757 -4.066 -10.333 1.00 61.78 84 GLU A N 1
ATOM 653 C CA . GLU A 1 84 ? -5.177 -3.234 -11.474 1.00 61.78 84 GLU A CA 1
ATOM 654 C C . GLU A 1 84 ? -4.003 -2.454 -12.088 1.00 61.78 84 GLU A C 1
ATOM 656 O O . GLU A 1 84 ? -3.825 -2.490 -13.307 1.00 61.78 84 GLU A O 1
ATOM 661 N N . GLU A 1 85 ? -3.124 -1.858 -11.278 1.00 61.50 85 GLU A N 1
ATOM 662 C CA . GLU A 1 85 ? -2.020 -1.047 -11.804 1.00 61.50 85 GLU A CA 1
ATOM 663 C C . GLU A 1 85 ? -0.972 -1.881 -12.565 1.00 61.50 85 GLU A C 1
ATOM 665 O O . GLU A 1 85 ? -0.415 -1.448 -13.574 1.00 61.50 85 GLU A O 1
ATOM 670 N N . VAL A 1 86 ? -0.761 -3.135 -12.154 1.00 64.12 86 VAL A N 1
ATOM 671 C CA . VAL A 1 86 ? 0.100 -4.091 -12.879 1.00 64.12 86 VAL A CA 1
ATOM 672 C C . VAL A 1 86 ? -0.454 -4.369 -14.270 1.00 64.12 86 VAL A C 1
ATOM 674 O O . VAL A 1 86 ? 0.300 -4.475 -15.238 1.00 64.12 86 VAL A O 1
ATOM 677 N N . THR A 1 87 ? -1.780 -4.446 -14.360 1.00 65.50 87 THR A N 1
ATOM 678 C CA . THR A 1 87 ? -2.497 -4.806 -15.578 1.00 65.50 87 THR A CA 1
ATOM 679 C C . THR A 1 87 ? -2.528 -3.637 -16.567 1.00 65.50 87 THR A C 1
ATOM 681 O O . THR A 1 87 ? -2.281 -3.829 -17.760 1.00 65.50 87 THR A O 1
ATOM 684 N N . GLU A 1 88 ? -2.769 -2.408 -16.096 1.00 71.12 88 GLU A N 1
ATOM 685 C CA . GLU A 1 88 ? -2.698 -1.208 -16.942 1.00 71.12 88 GLU A CA 1
ATOM 686 C C . GLU A 1 88 ? -1.272 -0.908 -17.413 1.00 71.12 88 GLU A C 1
ATOM 688 O O . GLU A 1 88 ? -1.063 -0.614 -18.595 1.00 71.12 88 GLU A O 1
ATOM 693 N N . GLU A 1 89 ? -0.275 -1.047 -16.536 1.00 68.75 89 GLU A N 1
ATOM 694 C CA . GLU A 1 89 ? 1.120 -0.800 -16.892 1.00 68.75 89 GLU A CA 1
ATOM 695 C C . GLU A 1 89 ? 1.641 -1.817 -17.926 1.00 68.75 89 GLU A C 1
ATOM 697 O O . GLU A 1 89 ? 2.357 -1.437 -18.860 1.00 68.75 89 GLU A O 1
ATOM 702 N N . GLU A 1 90 ? 1.274 -3.101 -17.823 1.00 71.38 90 GLU A N 1
ATOM 703 C CA . GLU A 1 90 ? 1.595 -4.099 -18.855 1.00 71.38 90 GLU A CA 1
ATOM 704 C C . GLU A 1 90 ? 0.908 -3.797 -20.187 1.00 71.38 90 GLU A C 1
ATOM 706 O O . GLU A 1 90 ? 1.553 -3.850 -21.239 1.00 71.38 90 GLU A O 1
ATOM 711 N N . LYS A 1 91 ? -0.368 -3.403 -20.160 1.00 75.25 91 LYS A N 1
ATOM 712 C CA . LYS A 1 91 ? -1.126 -3.058 -21.368 1.00 75.25 91 LYS A CA 1
ATOM 713 C C . LYS A 1 91 ? -0.553 -1.824 -22.071 1.00 75.25 91 LYS A C 1
ATOM 715 O O . LYS A 1 91 ? -0.450 -1.807 -23.301 1.00 75.25 91 LYS A O 1
ATOM 720 N N . ALA A 1 92 ? -0.118 -0.818 -21.312 1.00 77.62 92 ALA A N 1
ATOM 721 C CA . ALA A 1 92 ? 0.563 0.362 -21.840 1.00 77.62 92 ALA A CA 1
ATOM 722 C C . ALA A 1 92 ? 1.926 0.005 -22.455 1.00 77.62 92 ALA A C 1
ATOM 724 O O . ALA A 1 92 ? 2.244 0.448 -23.562 1.00 77.62 92 ALA A O 1
ATOM 725 N N . LYS A 1 93 ? 2.712 -0.858 -21.796 1.00 73.44 93 LYS A N 1
ATOM 726 C CA . LYS A 1 93 ? 4.012 -1.313 -22.319 1.00 73.44 93 LYS A CA 1
ATOM 727 C C . LYS A 1 93 ? 3.865 -2.176 -23.576 1.00 73.44 93 LYS A C 1
ATOM 729 O O . LYS A 1 93 ? 4.686 -2.057 -24.484 1.00 73.44 93 LYS A O 1
ATOM 734 N N . ALA A 1 94 ? 2.823 -3.006 -23.652 1.00 78.31 94 ALA A N 1
ATOM 735 C CA . ALA A 1 94 ? 2.497 -3.799 -24.835 1.00 78.31 94 ALA A CA 1
ATOM 736 C C . ALA A 1 94 ? 2.109 -2.905 -26.023 1.00 78.31 94 ALA A C 1
ATOM 738 O O . ALA A 1 94 ? 2.645 -3.080 -27.117 1.00 78.31 94 ALA A O 1
ATOM 739 N N . LYS A 1 95 ? 1.267 -1.885 -25.800 1.00 76.19 95 LYS A N 1
ATOM 740 C CA . LYS A 1 95 ? 0.948 -0.875 -26.825 1.00 76.19 95 LYS A CA 1
ATOM 741 C C . LYS A 1 95 ? 2.181 -0.095 -27.284 1.00 76.19 95 LYS A C 1
ATOM 743 O O . LYS A 1 95 ? 2.348 0.108 -28.481 1.00 76.19 95 LYS A O 1
ATOM 748 N N . ALA A 1 96 ? 3.056 0.306 -26.363 1.00 78.38 96 ALA A N 1
ATOM 749 C CA . ALA A 1 96 ? 4.280 1.032 -26.702 1.00 78.38 96 ALA A CA 1
ATOM 750 C C . ALA A 1 96 ? 5.259 0.173 -27.523 1.00 78.38 96 ALA A C 1
ATOM 752 O O . ALA A 1 96 ? 5.821 0.656 -28.503 1.00 78.38 96 ALA A O 1
ATOM 753 N N . LYS A 1 97 ? 5.424 -1.113 -27.177 1.00 77.81 97 LYS A N 1
ATOM 754 C CA . LYS A 1 97 ? 6.221 -2.054 -27.981 1.00 77.81 97 LYS A CA 1
ATOM 755 C C . LYS A 1 97 ? 5.617 -2.297 -29.365 1.00 77.81 97 LYS A C 1
ATOM 757 O O . LYS A 1 97 ? 6.363 -2.330 -30.335 1.00 77.81 97 LYS A O 1
ATOM 762 N N . ALA A 1 98 ? 4.295 -2.431 -29.466 1.00 76.62 98 ALA A N 1
ATOM 763 C CA . ALA A 1 98 ? 3.615 -2.602 -30.750 1.00 76.62 98 ALA A CA 1
ATOM 764 C C . ALA A 1 98 ? 3.765 -1.363 -31.651 1.00 76.62 98 ALA A C 1
ATOM 766 O O . ALA A 1 98 ? 4.041 -1.498 -32.837 1.00 76.62 98 ALA A O 1
ATOM 767 N N . ALA A 1 99 ? 3.663 -0.157 -31.085 1.00 76.94 99 ALA A N 1
ATOM 768 C CA . ALA A 1 99 ? 3.877 1.088 -31.821 1.00 76.94 99 ALA A CA 1
ATOM 769 C C . ALA A 1 99 ? 5.341 1.285 -32.259 1.00 76.94 99 ALA A C 1
ATOM 771 O O . ALA A 1 99 ? 5.589 1.876 -33.305 1.00 76.94 99 ALA A O 1
ATOM 772 N N . ALA A 1 100 ? 6.304 0.787 -31.477 1.00 73.62 100 ALA A N 1
ATOM 773 C CA . ALA A 1 100 ? 7.726 0.836 -31.817 1.00 73.62 100 ALA A CA 1
ATOM 774 C C . ALA A 1 100 ? 8.137 -0.208 -32.870 1.00 73.62 100 ALA A C 1
ATOM 776 O O . ALA A 1 100 ? 9.077 0.040 -33.608 1.00 73.62 100 ALA A O 1
ATOM 777 N N . ALA A 1 101 ? 7.443 -1.349 -32.950 1.00 72.06 101 ALA A N 1
ATOM 778 C CA . ALA A 1 101 ? 7.677 -2.375 -33.972 1.00 72.06 101 ALA A CA 1
ATOM 779 C C . ALA A 1 101 ? 6.997 -2.067 -35.323 1.00 72.06 101 ALA A C 1
ATOM 781 O O . ALA A 1 101 ? 7.285 -2.729 -36.314 1.00 72.06 101 ALA A O 1
ATOM 782 N N . ALA A 1 102 ? 6.076 -1.098 -35.352 1.00 68.75 102 ALA A N 1
ATOM 783 C CA . ALA A 1 102 ? 5.362 -0.653 -36.551 1.00 68.75 102 ALA A CA 1
ATOM 784 C C . ALA A 1 102 ? 5.986 0.596 -37.216 1.00 68.75 102 ALA A C 1
ATOM 786 O O . ALA A 1 102 ? 5.418 1.117 -38.175 1.00 68.75 102 ALA A O 1
ATOM 787 N N . LYS A 1 103 ? 7.115 1.087 -36.692 1.00 53.19 103 LYS A N 1
ATOM 788 C CA . LYS A 1 103 ? 7.962 2.124 -37.297 1.00 53.19 103 LYS A CA 1
ATOM 789 C C . LYS A 1 103 ? 9.234 1.491 -37.837 1.00 53.19 103 LYS A C 1
ATOM 791 O O . LYS A 1 103 ? 9.705 1.991 -38.877 1.00 53.19 103 LYS A O 1
#

Sequence (103 aa):
MSNPDKDLEDLKKEAARRAKEEARKRLVAKHDAEISKLEEENREKEKALPKNNDMTVEEAKRRAAAAAKAKAAALAKQKREGTEEVTEEEKAKAKAKAAAAAK

pLDDT: mean 79.12, std 9.32, range [53.19, 90.44]

Radius of gyration: 23.38 Å; chains: 1; bounding box: 56×23×70 Å

Secondary structure (DSSP, 8-state):
---HHHHHHHHHHHHHHHHHHHHHHHHHHHHHHHHHHHHHHHHHHHHTS---S-S-HHHHHHHHHHHHHHHHHHHHHHHHHHHHHHHHHHHHHHHHHHHHHT-

Organism: Bacillus anthracis (NCBI:txid1392)